Protein AF-A0A022WAA5-F1 (afdb_monomer_lite)

Organism: NCBI:txid1215330

Radius of gyration: 26.47 Å; chains: 1; bounding box: 54×60×44 Å

Sequence (136 aa):
MKLAVYPYLNLEKGTIQQNKDSQETPTSLYLTKDRRTERERTESIMGSINPPQILDIRRSKFEESIPKQVEAGLLSSPKTLPALLFYSTEGIQHWNRHSHASDFYPRHEEIQILKDKATDMAASIADGSVVVDLGS

pLDDT: mean 72.44, std 26.91, range [20.88, 98.56]

InterPro domains:
  IPR019257 Histidine-specific methyltransferase, SAM-dependent methyltransferase domain [PF10017] (68-136)
  IPR051128 EgtD Methyltransferase [PTHR43397] (52-136)

Secondary structure (DSSP, 8-state):
-----PPP--------------------------HHHHHHHHHHHHTT-PPP------S-S-PPPHHHHHHHHHHSSS----GGGGGSHHHHHHHHHHHTSTT-HHHHHHHHHHHHHHHHHHHTSPTT-----S--

Structure (mmCIF, N/CA/C/O backbone):
data_AF-A0A022WAA5-F1
#
_entry.id   AF-A0A022WAA5-F1
#
loop_
_atom_site.group_PDB
_atom_site.id
_atom_site.type_symbol
_atom_site.label_atom_id
_atom_site.label_alt_id
_atom_site.label_comp_id
_atom_site.label_asym_id
_atom_site.label_entity_id
_atom_site.label_seq_id
_atom_site.pdbx_PDB_ins_code
_atom_site.Cartn_x
_atom_site.Cartn_y
_atom_site.Cartn_z
_atom_site.occupancy
_atom_site.B_iso_or_equiv
_atom_site.auth_seq_id
_atom_site.auth_comp_id
_atom_site.auth_asym_id
_atom_site.auth_atom_id
_atom_site.pdbx_PDB_model_num
ATOM 1 N N . MET A 1 1 ? -17.433 5.884 17.655 1.00 32.19 1 MET A N 1
ATOM 2 C CA . MET A 1 1 ? -16.612 5.728 16.437 1.00 32.19 1 MET A CA 1
ATOM 3 C C . MET A 1 1 ? -17.223 6.595 15.340 1.00 32.19 1 MET A C 1
ATOM 5 O O . MET A 1 1 ? -18.332 6.312 14.911 1.00 32.19 1 MET A O 1
ATOM 9 N N . LYS A 1 2 ? -16.591 7.721 14.988 1.00 20.88 2 LYS A N 1
ATOM 10 C CA . LYS A 1 2 ? -17.030 8.579 13.874 1.00 20.88 2 LYS A CA 1
ATOM 11 C C . LYS A 1 2 ? -16.203 8.187 12.651 1.00 20.88 2 LYS A C 1
ATOM 13 O O . LYS A 1 2 ? -15.002 8.426 12.650 1.00 20.88 2 LYS A O 1
ATOM 18 N N . LEU A 1 3 ? -16.833 7.567 11.654 1.00 24.11 3 LEU A N 1
ATOM 19 C CA . LEU A 1 3 ? -16.242 7.428 10.324 1.00 24.11 3 LEU A CA 1
ATOM 20 C C . LEU A 1 3 ? -16.174 8.823 9.695 1.00 24.11 3 LEU A C 1
ATOM 22 O O . LEU A 1 3 ? -17.208 9.464 9.503 1.00 24.11 3 LEU A O 1
ATOM 26 N N . ALA A 1 4 ? -14.973 9.291 9.370 1.00 24.59 4 ALA A N 1
ATOM 27 C CA . ALA A 1 4 ? -14.808 10.393 8.436 1.00 24.59 4 ALA A CA 1
ATOM 28 C C . ALA A 1 4 ? -14.904 9.812 7.019 1.00 24.59 4 ALA A C 1
ATOM 30 O O . ALA A 1 4 ? -13.952 9.232 6.506 1.00 24.59 4 ALA A O 1
ATOM 31 N N . VAL A 1 5 ? -16.084 9.916 6.409 1.00 29.52 5 VAL A N 1
ATOM 32 C CA . VAL A 1 5 ? -16.257 9.684 4.972 1.00 29.52 5 VAL A CA 1
ATOM 33 C C . VAL A 1 5 ? -15.867 10.983 4.278 1.00 29.52 5 VAL A C 1
ATOM 35 O O . VAL A 1 5 ? -16.581 11.978 4.391 1.00 29.52 5 VAL A O 1
ATOM 38 N N . TYR A 1 6 ? -14.724 10.999 3.598 1.00 27.80 6 TYR A N 1
ATOM 39 C CA . TYR A 1 6 ? -14.365 12.108 2.718 1.00 27.80 6 TYR A CA 1
ATOM 40 C C . TYR A 1 6 ? -15.238 12.036 1.456 1.00 27.80 6 TYR A C 1
ATOM 42 O O . TYR A 1 6 ? -15.176 11.030 0.744 1.00 27.80 6 TYR A O 1
ATOM 50 N N . PRO A 1 7 ? -16.063 13.053 1.146 1.00 34.66 7 PRO A N 1
ATOM 51 C CA . PRO A 1 7 ? -16.760 13.084 -0.129 1.00 34.66 7 PRO A CA 1
ATOM 52 C C . PRO A 1 7 ? -15.745 13.380 -1.240 1.00 34.66 7 PRO A C 1
ATOM 54 O O . PRO A 1 7 ? -15.097 14.427 -1.240 1.00 34.66 7 PRO A O 1
ATOM 57 N N . TYR A 1 8 ? -15.609 12.460 -2.197 1.00 36.84 8 TYR A N 1
ATOM 58 C CA . TYR A 1 8 ? -14.944 12.750 -3.464 1.00 36.84 8 TYR A CA 1
ATOM 59 C C . TYR A 1 8 ? -15.724 13.867 -4.170 1.00 36.84 8 TYR A C 1
ATOM 61 O O . TYR A 1 8 ? -16.915 13.728 -4.450 1.00 36.84 8 TYR A O 1
ATOM 69 N N . LEU A 1 9 ? -15.056 14.997 -4.410 1.00 35.59 9 LEU A N 1
ATOM 70 C CA . LEU A 1 9 ? -15.602 16.139 -5.138 1.00 35.59 9 LEU A CA 1
ATOM 71 C C . LEU A 1 9 ? -15.958 15.712 -6.569 1.00 35.59 9 LEU A C 1
ATOM 73 O O . LEU A 1 9 ? -15.075 15.437 -7.381 1.00 35.59 9 LEU A O 1
ATOM 77 N N . ASN A 1 10 ? -17.254 15.691 -6.880 1.00 31.50 10 ASN A N 1
ATOM 78 C CA . ASN A 1 10 ? -17.747 15.652 -8.252 1.00 31.50 10 ASN A CA 1
ATOM 79 C C . ASN A 1 10 ? -17.346 16.960 -8.948 1.00 31.50 10 ASN A C 1
ATOM 81 O O . ASN A 1 10 ? -17.922 18.016 -8.689 1.00 31.50 10 ASN A O 1
ATOM 85 N N . LEU A 1 11 ? -16.354 16.894 -9.834 1.00 36.69 11 LEU A N 1
ATOM 86 C CA . LEU A 1 11 ? -16.036 17.971 -10.769 1.00 36.69 11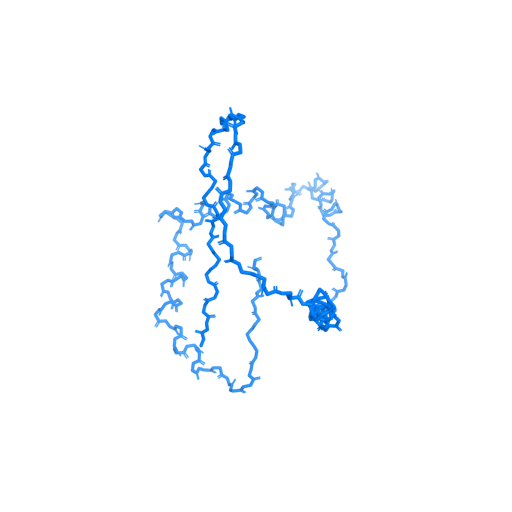 LEU A CA 1
ATOM 87 C C . LEU A 1 11 ? -17.025 17.913 -11.941 1.00 36.69 11 LEU A C 1
ATOM 89 O O . LEU A 1 11 ? -16.691 17.445 -13.030 1.00 36.69 11 LEU A O 1
ATOM 93 N N . GLU A 1 12 ? -18.255 18.376 -11.720 1.00 35.31 12 GLU A N 1
ATOM 94 C CA . GLU A 1 12 ? -19.150 18.691 -12.832 1.00 35.31 12 GLU A CA 1
ATOM 95 C C . GLU A 1 12 ? -18.732 20.016 -13.481 1.00 35.31 12 GLU A C 1
ATOM 97 O O . GLU A 1 12 ? -18.543 21.045 -12.830 1.00 35.31 12 GLU A O 1
ATOM 102 N N . LYS A 1 13 ? -18.550 19.968 -14.803 1.00 40.66 13 LYS A N 1
ATOM 103 C CA . LYS A 1 13 ? -18.204 21.107 -15.655 1.00 40.66 13 LYS A CA 1
ATOM 104 C C . LYS A 1 13 ? -19.372 22.101 -15.683 1.00 40.66 13 LYS A C 1
ATOM 106 O O . LYS A 1 13 ? -20.372 21.846 -16.345 1.00 40.66 13 LYS A O 1
ATOM 111 N N . GLY A 1 14 ? -19.221 23.241 -15.009 1.00 30.17 14 GLY A N 1
ATOM 112 C CA . GLY A 1 14 ? -20.162 24.363 -15.047 1.00 30.17 14 GLY A CA 1
ATOM 113 C C . GLY A 1 14 ? -19.584 25.575 -15.781 1.00 30.17 14 GLY A C 1
ATOM 114 O O . GLY A 1 14 ? -18.616 26.185 -15.335 1.00 30.17 14 GLY A O 1
ATOM 115 N N . THR A 1 15 ? -20.184 25.903 -16.920 1.00 28.62 15 THR A N 1
ATOM 116 C CA . THR A 1 15 ? -19.920 27.049 -17.802 1.00 28.62 15 THR A CA 1
ATOM 117 C C . THR A 1 15 ? -20.057 28.392 -17.070 1.00 28.62 15 THR A C 1
ATOM 119 O O . THR A 1 15 ? -21.091 28.661 -16.466 1.00 28.62 15 THR A O 1
ATOM 122 N N . ILE A 1 16 ? -19.049 29.269 -17.158 1.00 29.61 16 ILE A N 1
ATOM 123 C CA . ILE A 1 16 ? -19.129 30.648 -16.646 1.00 29.61 16 ILE A CA 1
ATOM 124 C C . ILE A 1 16 ? -19.797 31.537 -17.699 1.00 29.61 16 ILE A C 1
ATOM 126 O O . ILE A 1 16 ? -19.243 31.759 -18.774 1.00 29.61 16 ILE A O 1
ATOM 130 N N . GLN A 1 17 ? -20.957 32.096 -17.358 1.00 29.27 17 GLN A N 1
ATOM 131 C CA . GLN A 1 17 ? -21.547 33.249 -18.036 1.00 29.27 17 GLN A CA 1
ATOM 132 C C . GLN A 1 17 ? -21.442 34.453 -17.095 1.00 29.27 17 GLN A C 1
ATOM 134 O O . GLN A 1 17 ? -22.013 34.457 -16.008 1.00 29.27 17 GLN A O 1
ATOM 139 N N . GLN A 1 18 ? -20.656 35.455 -17.494 1.00 32.91 18 GLN A N 1
ATOM 140 C CA . GLN A 1 18 ? -20.606 36.751 -16.820 1.00 32.91 18 GLN A CA 1
ATOM 141 C C . GLN A 1 18 ? -21.798 37.599 -17.263 1.00 32.91 18 GLN A C 1
ATOM 143 O O . GLN A 1 18 ? -22.029 37.718 -18.462 1.00 32.91 18 GLN A O 1
ATOM 148 N N . ASN A 1 19 ? -22.477 38.254 -16.322 1.00 27.97 19 ASN A N 1
ATOM 149 C CA . ASN A 1 19 ? -23.280 39.441 -16.607 1.00 27.97 19 ASN A CA 1
ATOM 150 C C . ASN A 1 19 ? -23.073 40.499 -15.517 1.00 27.97 19 ASN A C 1
ATOM 152 O O . ASN A 1 19 ? -23.015 40.189 -14.327 1.00 27.97 19 ASN A O 1
ATOM 156 N N . LYS A 1 20 ? -22.900 41.737 -15.989 1.00 33.81 20 LYS A N 1
ATOM 157 C CA . LYS A 1 20 ? -22.668 42.978 -15.245 1.00 33.81 20 LYS A CA 1
ATOM 158 C C . LYS A 1 20 ? -23.985 43.6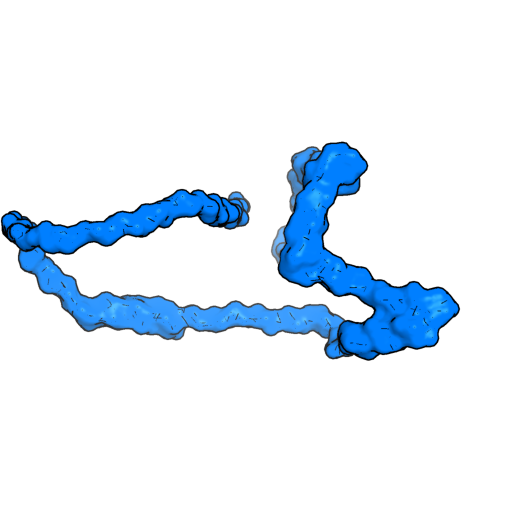38 -14.816 1.00 33.81 20 LYS A C 1
ATOM 160 O O . LYS A 1 20 ? -25.009 43.431 -15.455 1.00 33.81 20 LYS A O 1
ATOM 165 N N . ASP A 1 21 ? -23.839 44.511 -13.819 1.00 30.50 21 ASP A N 1
ATOM 166 C CA . ASP A 1 21 ? -24.698 45.634 -13.415 1.00 30.50 21 ASP A CA 1
ATOM 167 C C . ASP A 1 21 ? -26.062 45.338 -12.781 1.00 30.50 21 ASP A C 1
ATOM 169 O O . ASP A 1 21 ? -27.005 44.919 -13.443 1.00 30.50 21 ASP A O 1
ATOM 173 N N . SER A 1 22 ? -26.213 45.731 -11.508 1.00 31.36 22 SER A N 1
ATOM 174 C CA . SER A 1 22 ? -27.017 46.906 -11.095 1.00 31.36 22 SER A CA 1
ATOM 175 C C . SER A 1 22 ? -27.244 46.922 -9.574 1.00 31.36 22 SER A C 1
ATOM 177 O O . SER A 1 22 ? -27.445 45.886 -8.946 1.00 31.36 22 SER A O 1
ATOM 179 N N . GLN A 1 23 ? -27.173 48.116 -8.984 1.00 34.03 23 GLN A N 1
ATOM 180 C CA . GLN A 1 23 ? -27.429 48.400 -7.569 1.00 34.03 23 GLN A CA 1
ATOM 181 C C . GLN A 1 23 ? -28.931 48.458 -7.232 1.00 34.03 23 GLN A C 1
ATOM 183 O O . GLN A 1 23 ? -29.705 48.858 -8.090 1.00 34.03 23 GLN A O 1
ATOM 188 N N . GLU A 1 24 ? -29.317 48.149 -5.982 1.00 30.89 24 GLU A N 1
ATOM 189 C CA . GLU A 1 24 ? -30.019 49.050 -5.032 1.00 30.89 24 GLU A CA 1
ATOM 190 C C . GLU A 1 24 ? -30.386 48.335 -3.701 1.00 30.89 24 GLU A C 1
ATOM 192 O O . GLU A 1 24 ? -30.479 47.113 -3.624 1.00 30.89 24 GLU A O 1
ATOM 197 N N . THR A 1 25 ? -30.482 49.128 -2.627 1.00 33.12 25 THR A N 1
ATOM 198 C CA . THR A 1 25 ? -30.607 48.821 -1.172 1.00 33.12 25 THR A CA 1
ATOM 199 C C . THR A 1 25 ? -32.110 48.760 -0.743 1.00 33.12 25 THR A C 1
ATOM 201 O O . THR A 1 25 ? -32.916 48.757 -1.669 1.00 33.12 25 THR A O 1
ATOM 204 N N . PRO A 1 26 ? -32.607 48.743 0.541 1.00 43.00 26 PRO A N 1
ATOM 205 C CA . PRO A 1 26 ? -31.970 48.885 1.872 1.00 43.00 26 PRO A CA 1
ATOM 206 C C . PRO A 1 26 ? -32.565 48.061 3.067 1.00 43.00 26 PRO A C 1
ATOM 208 O O . PRO A 1 26 ? -33.658 47.511 3.012 1.00 43.00 26 PRO A O 1
ATOM 211 N N . THR A 1 27 ? -31.882 48.137 4.225 1.00 25.17 27 THR A N 1
ATOM 212 C CA . THR A 1 27 ? -32.442 48.340 5.596 1.00 25.17 27 THR A CA 1
ATOM 213 C C . THR A 1 27 ? -32.044 47.317 6.678 1.00 25.17 27 THR A C 1
ATOM 215 O O . THR A 1 27 ? -32.537 46.200 6.733 1.00 25.17 27 THR A O 1
ATOM 218 N N . SER A 1 28 ? -31.260 47.843 7.632 1.00 29.03 28 SER A N 1
ATOM 219 C CA . SER A 1 28 ? -31.259 47.565 9.080 1.00 29.03 28 SER A CA 1
ATOM 220 C C . SER A 1 28 ? -30.683 46.236 9.585 1.00 29.03 28 SER A C 1
ATOM 222 O O . SER A 1 28 ? -31.318 45.193 9.545 1.00 29.03 28 SER A O 1
ATOM 224 N N . LEU A 1 29 ? -29.510 46.285 10.217 1.00 31.72 29 LEU A N 1
ATOM 225 C CA . LEU A 1 29 ? -29.414 46.647 11.634 1.00 31.72 29 LEU A CA 1
ATOM 226 C C . LEU A 1 29 ? -27.936 46.857 11.981 1.00 31.72 29 LEU A C 1
ATOM 228 O O . LEU A 1 29 ? -27.091 46.000 11.728 1.00 31.72 29 LEU A O 1
ATOM 232 N N . TYR A 1 30 ? 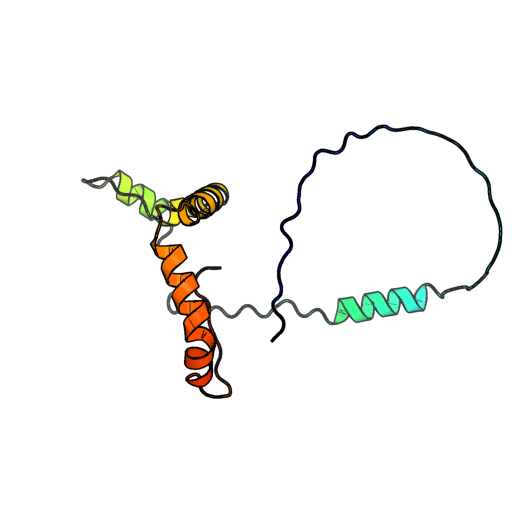-27.628 47.998 12.587 1.00 33.59 30 TYR A N 1
ATOM 233 C CA . TYR A 1 30 ? -26.354 48.207 13.259 1.00 33.59 30 TYR A CA 1
ATOM 234 C C . TYR A 1 30 ? -26.237 47.206 14.416 1.00 33.59 30 TYR A C 1
ATOM 236 O O . TYR A 1 30 ? -26.799 47.418 15.485 1.00 33.59 30 TYR A O 1
ATOM 244 N N . LEU A 1 31 ? -25.477 46.131 14.215 1.00 37.38 31 LEU A N 1
ATOM 245 C CA . LEU A 1 31 ? -24.698 45.527 15.288 1.00 37.38 31 LEU A CA 1
ATOM 246 C C . LEU A 1 31 ? -23.236 45.705 14.904 1.00 37.38 31 LEU A C 1
ATOM 248 O O . LEU A 1 31 ? -22.701 44.998 14.049 1.00 37.38 31 LEU A O 1
ATOM 252 N N . THR A 1 32 ? -22.597 46.692 15.520 1.00 42.75 32 THR A N 1
ATOM 253 C CA . THR A 1 32 ? -21.147 46.841 15.557 1.00 42.75 32 THR A CA 1
ATOM 254 C C . THR A 1 32 ? -20.579 45.583 16.214 1.00 42.75 32 THR A C 1
ATOM 256 O O . THR A 1 32 ? -20.414 45.517 17.428 1.00 42.75 32 THR A O 1
ATOM 259 N N . LYS A 1 33 ? -20.334 44.532 15.424 1.00 43.38 33 LYS A N 1
ATOM 260 C CA . LYS A 1 33 ? -19.472 43.437 15.859 1.00 43.38 33 LYS A CA 1
ATOM 261 C C . LYS A 1 33 ? -18.060 43.988 15.846 1.00 43.38 33 LYS A C 1
ATOM 263 O O . LYS A 1 33 ? -17.509 44.335 14.802 1.00 43.38 33 LYS A O 1
ATOM 268 N N . ASP A 1 34 ? -17.554 44.176 17.049 1.00 49.06 34 ASP A N 1
ATOM 269 C CA . ASP A 1 34 ? -16.228 44.678 17.321 1.00 49.06 34 ASP A CA 1
ATOM 270 C C . ASP A 1 34 ? -15.191 43.804 16.592 1.00 49.06 34 ASP A C 1
ATOM 272 O O . ASP A 1 34 ? -14.992 42.632 16.903 1.00 49.06 34 ASP A O 1
ATOM 276 N N . ARG A 1 35 ? -14.546 44.364 15.560 1.00 51.00 35 ARG A N 1
ATOM 277 C CA . ARG A 1 35 ? -13.536 43.652 14.756 1.00 51.00 35 ARG A CA 1
ATOM 278 C C . ARG A 1 35 ? -12.324 43.227 15.592 1.00 51.00 35 ARG A C 1
ATOM 280 O O . ARG A 1 35 ? -11.548 42.398 15.117 1.00 51.00 35 ARG A O 1
ATOM 287 N N . ARG A 1 36 ? -12.139 43.779 16.801 1.00 49.91 36 ARG A N 1
ATOM 288 C CA . ARG A 1 36 ? -11.104 43.312 17.735 1.00 49.91 36 ARG A CA 1
ATOM 289 C C . ARG A 1 36 ? -11.417 41.932 18.287 1.00 49.91 36 ARG A C 1
ATOM 291 O O . ARG A 1 36 ? -10.546 41.078 18.225 1.00 49.91 36 ARG A O 1
ATOM 298 N N . THR A 1 37 ? -12.652 41.670 18.712 1.00 48.53 37 THR A N 1
ATOM 299 C CA . THR A 1 37 ? -13.002 40.370 19.307 1.00 48.53 37 THR A CA 1
ATOM 300 C C . THR A 1 37 ? -12.973 39.236 18.286 1.00 48.53 37 THR A C 1
ATOM 302 O O . THR A 1 37 ? -12.644 38.110 18.640 1.00 48.53 37 THR A O 1
ATOM 305 N N . GLU A 1 38 ? -13.259 39.503 17.010 1.00 51.97 38 GLU A N 1
ATOM 306 C CA . GLU A 1 38 ? -13.161 38.485 15.956 1.00 51.97 38 GLU A CA 1
ATOM 307 C C . GLU A 1 38 ? -11.705 38.210 15.555 1.00 51.97 38 GLU A C 1
ATOM 309 O O . GLU A 1 38 ? -11.341 37.047 15.396 1.00 51.97 38 GLU A O 1
ATOM 314 N N . ARG A 1 39 ? -10.850 39.248 15.506 1.00 51.62 39 ARG A N 1
ATOM 315 C CA . ARG A 1 39 ? -9.398 39.089 15.313 1.00 51.62 39 ARG A CA 1
ATOM 316 C C . ARG A 1 39 ? -8.738 38.353 16.469 1.00 51.62 39 ARG A C 1
ATOM 318 O O . ARG A 1 39 ? -8.004 37.410 16.212 1.00 51.62 39 ARG A O 1
ATOM 325 N N . GLU A 1 40 ? -9.064 38.699 17.708 1.00 52.94 40 GLU A N 1
ATOM 326 C CA . GLU A 1 40 ? -8.567 38.013 18.906 1.00 52.94 40 GLU A CA 1
ATOM 327 C C . GLU A 1 40 ? -9.051 36.561 18.961 1.00 52.94 40 GLU A C 1
ATOM 329 O O . GLU A 1 40 ? -8.302 35.677 19.362 1.00 52.94 40 GLU A O 1
ATOM 334 N N . ARG A 1 41 ? -10.273 36.272 18.490 1.00 53.88 41 ARG A N 1
ATOM 335 C CA . ARG A 1 41 ? -10.784 34.899 18.382 1.00 53.88 41 ARG A CA 1
ATOM 336 C C . ARG A 1 41 ? -10.081 34.116 17.275 1.00 53.88 41 ARG A C 1
ATOM 338 O O . ARG A 1 41 ? -9.757 32.953 17.488 1.00 53.88 41 ARG A O 1
ATOM 345 N N . THR A 1 42 ? -9.798 34.728 16.124 1.00 51.81 42 THR A N 1
ATOM 346 C CA . THR A 1 42 ? -9.016 34.081 15.057 1.00 51.81 42 THR A CA 1
ATOM 347 C C . THR A 1 42 ? -7.541 33.922 15.423 1.00 51.81 42 THR A C 1
ATOM 349 O O . THR A 1 42 ? -6.971 32.880 15.129 1.00 51.81 42 THR A O 1
ATOM 352 N N . GLU A 1 43 ? -6.938 34.883 16.129 1.00 52.09 43 GLU A N 1
ATOM 353 C CA . GLU A 1 43 ? -5.562 34.814 16.642 1.00 52.09 43 GLU A CA 1
ATOM 354 C C . GLU A 1 43 ? -5.447 33.806 17.791 1.00 52.09 43 GLU A C 1
ATOM 356 O O . GLU A 1 43 ? -4.475 33.061 17.853 1.00 52.09 43 GLU A O 1
ATOM 361 N N . SER A 1 44 ? -6.467 33.697 18.648 1.00 51.88 44 SER A N 1
ATOM 362 C CA . SER A 1 44 ? -6.560 32.678 19.702 1.00 51.88 44 SER A CA 1
ATOM 363 C C . SER A 1 44 ? -6.738 31.266 19.130 1.00 51.88 44 SER A C 1
ATOM 365 O O . SER A 1 44 ? -6.140 30.319 19.641 1.00 51.88 44 SER A O 1
ATOM 367 N N . ILE A 1 45 ? -7.500 31.114 18.040 1.00 56.41 45 ILE A N 1
ATOM 368 C CA . ILE A 1 45 ? -7.641 29.831 17.336 1.00 56.41 45 ILE A CA 1
ATOM 369 C C . ILE A 1 45 ? -6.351 29.491 16.568 1.00 56.41 45 ILE A C 1
ATOM 371 O O . ILE A 1 45 ? -5.903 28.349 16.632 1.00 56.41 45 ILE A O 1
ATOM 375 N N . MET A 1 46 ? -5.706 30.464 15.911 1.00 54.19 46 MET A N 1
ATOM 376 C CA . MET A 1 46 ? -4.424 30.272 15.208 1.00 54.19 46 MET A CA 1
ATOM 377 C C . MET A 1 46 ? -3.237 30.061 16.161 1.00 54.19 46 MET A C 1
ATOM 379 O O . MET A 1 46 ? -2.286 29.379 15.792 1.00 54.19 46 MET A O 1
ATOM 383 N N . GLY A 1 47 ? -3.299 30.583 17.389 1.00 52.12 47 GLY A N 1
ATOM 384 C CA . GLY A 1 47 ? -2.249 30.478 18.406 1.00 52.12 47 GLY A CA 1
ATOM 385 C C . GLY A 1 47 ? -2.156 29.126 19.120 1.00 52.12 47 GLY A C 1
ATOM 386 O O . GLY A 1 47 ? -1.269 28.950 19.949 1.00 52.12 47 GLY A O 1
ATOM 387 N N . SER A 1 48 ? -3.043 28.168 18.818 1.00 59.44 48 SER A N 1
ATOM 388 C CA . SER A 1 48 ? -3.021 26.830 19.438 1.00 59.44 48 SER A CA 1
ATOM 389 C C . SER A 1 48 ? -3.043 25.660 18.454 1.00 59.44 48 SER A C 1
ATOM 391 O O . SER A 1 48 ? -3.139 24.507 18.880 1.00 59.44 48 SER A O 1
ATOM 393 N N . ILE A 1 49 ? -2.902 25.912 17.148 1.00 61.56 49 ILE A N 1
ATOM 394 C CA . ILE A 1 49 ? -2.718 24.824 16.183 1.00 61.56 49 ILE A CA 1
ATOM 395 C C . ILE A 1 49 ? -1.261 24.375 16.275 1.00 61.56 49 ILE A C 1
ATOM 397 O O . ILE A 1 49 ? -0.411 24.769 15.477 1.00 61.56 49 ILE A O 1
ATOM 401 N N . ASN A 1 50 ? -0.961 23.564 17.288 1.00 73.56 50 ASN A N 1
ATOM 402 C CA . ASN A 1 50 ? 0.279 22.809 17.294 1.00 73.56 50 ASN A CA 1
ATOM 403 C C . ASN A 1 50 ? 0.310 21.991 15.995 1.00 73.56 50 ASN A C 1
ATOM 405 O O . ASN A 1 50 ? -0.667 21.285 15.711 1.00 73.56 50 ASN A O 1
ATOM 409 N N . PRO A 1 51 ? 1.376 22.093 15.183 1.00 75.69 51 PRO A N 1
ATOM 410 C CA . PRO A 1 51 ? 1.502 21.237 14.018 1.00 75.69 51 PRO A CA 1
ATOM 411 C C . PRO A 1 51 ? 1.409 19.777 14.480 1.00 75.69 51 PRO A C 1
ATOM 413 O O . PRO A 1 51 ? 1.871 19.461 15.584 1.00 75.69 51 PRO A O 1
ATOM 416 N N . PRO A 1 52 ? 0.799 18.888 13.677 1.00 78.19 52 PRO A N 1
ATOM 417 C CA . PRO A 1 52 ? 0.694 17.486 14.045 1.00 78.19 52 PRO A CA 1
ATOM 418 C C . PRO A 1 52 ? 2.092 16.959 14.370 1.00 78.19 52 PRO A C 1
ATOM 420 O O . PRO A 1 52 ? 3.028 17.121 13.585 1.00 78.19 52 PRO A O 1
ATOM 423 N N . GLN A 1 53 ? 2.246 16.368 15.553 1.00 84.25 53 GLN A N 1
ATOM 424 C CA . GLN A 1 53 ? 3.505 15.761 15.956 1.00 84.25 53 GLN A CA 1
ATOM 425 C C . GLN A 1 53 ? 3.750 14.540 15.064 1.00 84.25 53 GLN A C 1
ATOM 427 O O . GLN A 1 53 ? 3.091 13.513 15.210 1.00 84.25 53 GLN A O 1
ATOM 432 N N . ILE A 1 54 ? 4.690 14.654 14.127 1.00 81.94 54 ILE A N 1
ATOM 433 C CA . ILE A 1 54 ? 5.087 13.546 13.257 1.00 81.94 54 ILE A CA 1
ATOM 434 C C . ILE A 1 54 ? 6.092 12.683 14.019 1.00 81.94 54 ILE A C 1
ATOM 436 O O . ILE A 1 54 ? 7.218 13.110 14.279 1.00 81.94 54 ILE A O 1
ATOM 440 N N . LEU A 1 55 ? 5.682 11.469 14.382 1.00 82.69 55 LEU A N 1
ATOM 441 C CA . LEU A 1 55 ? 6.570 10.461 14.949 1.00 82.69 55 LEU A CA 1
ATOM 442 C C . LEU A 1 55 ? 7.121 9.579 13.823 1.00 82.69 55 LEU A C 1
ATOM 444 O O . LEU A 1 55 ? 6.376 8.826 13.202 1.00 82.69 55 LEU A O 1
ATOM 448 N N . ASP A 1 56 ? 8.429 9.651 13.575 1.00 81.88 56 ASP A N 1
ATOM 449 C CA . ASP A 1 56 ? 9.098 8.706 12.677 1.00 81.88 56 ASP A CA 1
ATOM 450 C C . ASP A 1 56 ? 9.269 7.357 13.390 1.00 81.88 56 ASP A C 1
ATOM 452 O O . ASP A 1 56 ? 10.136 7.197 14.250 1.00 81.88 56 ASP A O 1
ATOM 456 N N . ILE A 1 57 ? 8.411 6.395 13.051 1.00 81.94 57 ILE A N 1
ATOM 457 C CA . ILE A 1 57 ? 8.419 5.040 13.626 1.00 81.94 57 ILE A CA 1
ATOM 458 C C . ILE A 1 57 ? 9.366 4.078 12.890 1.00 81.94 57 ILE A C 1
ATOM 460 O O . ILE A 1 57 ? 9.423 2.890 13.219 1.00 81.94 57 ILE A O 1
ATOM 464 N N . ARG A 1 58 ? 10.095 4.544 11.868 1.00 80.00 58 ARG A N 1
ATOM 465 C CA . ARG A 1 58 ? 10.939 3.669 11.047 1.00 80.00 58 ARG A CA 1
ATOM 466 C C . ARG A 1 58 ? 12.196 3.262 11.810 1.00 80.00 58 ARG A C 1
ATOM 468 O O . ARG A 1 58 ? 12.942 4.091 12.325 1.00 80.00 58 ARG A O 1
ATOM 475 N N . ARG A 1 59 ? 12.479 1.956 11.817 1.00 72.81 59 ARG A N 1
ATOM 476 C CA . ARG A 1 59 ? 13.671 1.385 12.468 1.00 72.81 59 ARG A CA 1
ATOM 477 C C . ARG A 1 59 ? 14.975 1.730 11.738 1.00 72.81 59 ARG A C 1
ATOM 479 O O . ARG A 1 59 ? 16.027 1.798 12.368 1.00 72.81 59 ARG A O 1
ATOM 486 N N . SER A 1 60 ? 14.921 1.945 10.425 1.00 74.81 60 SER A N 1
ATOM 487 C CA . SER A 1 60 ? 16.067 2.320 9.594 1.00 74.81 60 SER A CA 1
ATOM 488 C C . SER A 1 60 ? 15.770 3.589 8.804 1.00 74.81 60 SER A C 1
ATOM 490 O O . SER A 1 60 ? 14.718 3.712 8.187 1.00 74.81 60 SER A O 1
ATOM 492 N N . LYS A 1 61 ? 16.741 4.506 8.754 1.00 64.00 61 LYS A N 1
ATOM 493 C CA . LYS A 1 61 ? 16.668 5.737 7.944 1.00 64.00 61 LYS A CA 1
ATOM 494 C C . LYS A 1 61 ? 16.847 5.499 6.438 1.00 64.00 61 LYS A C 1
ATOM 496 O O . LYS A 1 61 ? 16.816 6.455 5.673 1.00 64.00 61 LYS A O 1
ATOM 501 N N . PHE A 1 62 ? 17.117 4.261 6.030 1.00 54.44 62 PHE A N 1
ATOM 502 C CA . PHE A 1 62 ? 17.610 3.936 4.699 1.00 54.44 62 PHE A CA 1
ATOM 503 C C . PHE A 1 62 ? 16.645 2.987 3.991 1.00 54.44 62 PHE A C 1
ATOM 505 O O . PHE A 1 62 ? 16.770 1.771 4.091 1.00 54.44 62 PHE A O 1
ATOM 512 N N . GLU A 1 63 ? 15.679 3.558 3.281 1.00 68.75 63 GLU A N 1
ATOM 513 C CA . GLU A 1 63 ? 15.202 2.923 2.057 1.00 68.75 63 GLU A CA 1
ATOM 514 C C . GLU A 1 63 ? 16.202 3.294 0.962 1.00 68.75 63 GLU A C 1
ATOM 516 O O . GLU A 1 63 ? 16.638 4.447 0.870 1.00 68.75 63 GLU A O 1
ATOM 521 N N . GLU A 1 64 ? 16.639 2.315 0.173 1.00 70.75 64 GLU A N 1
ATOM 522 C CA . GLU A 1 64 ? 17.499 2.602 -0.967 1.00 70.75 64 GLU A CA 1
ATOM 523 C C . GLU A 1 64 ? 16.789 3.601 -1.888 1.00 70.75 64 GLU A C 1
ATOM 525 O O . GLU A 1 64 ? 15.607 3.457 -2.192 1.00 70.75 64 GLU A O 1
ATOM 530 N N . SER A 1 65 ? 17.502 4.640 -2.318 1.00 87.00 65 SER A N 1
ATOM 531 C CA . SER A 1 65 ? 16.947 5.667 -3.201 1.00 87.00 65 SER A CA 1
ATOM 532 C C . SER A 1 65 ? 16.323 5.029 -4.446 1.00 87.00 65 SER A C 1
ATOM 534 O O . SER A 1 65 ? 16.987 4.256 -5.135 1.00 87.00 65 SER A O 1
ATOM 536 N N . ILE A 1 66 ? 15.072 5.373 -4.763 1.00 90.75 66 ILE A N 1
ATOM 537 C CA . ILE A 1 66 ? 14.359 4.842 -5.936 1.00 90.75 66 ILE A CA 1
ATOM 538 C C . ILE A 1 66 ? 15.171 4.994 -7.235 1.00 90.75 66 ILE A C 1
ATOM 540 O O . ILE A 1 66 ? 15.303 4.001 -7.947 1.00 90.75 66 ILE A O 1
ATOM 544 N N . PRO A 1 67 ? 15.802 6.149 -7.533 1.00 94.62 67 PRO A N 1
ATOM 545 C CA . PRO A 1 67 ? 16.741 6.265 -8.649 1.00 94.62 67 PRO A CA 1
ATOM 546 C C . PRO A 1 67 ? 17.843 5.197 -8.687 1.00 94.62 67 PRO A C 1
ATOM 548 O O . PRO A 1 67 ? 18.116 4.656 -9.754 1.00 94.62 67 PRO A O 1
ATOM 551 N N . LYS A 1 68 ? 18.444 4.855 -7.538 1.00 94.75 68 LYS A N 1
ATOM 552 C CA . LYS A 1 68 ? 19.487 3.817 -7.465 1.00 94.75 68 LYS A CA 1
ATOM 553 C C . LYS A 1 68 ? 18.919 2.428 -7.746 1.00 94.75 68 LYS A C 1
ATOM 555 O O . LYS A 1 68 ? 19.522 1.672 -8.498 1.00 94.75 68 LYS A O 1
ATOM 560 N N . GLN A 1 69 ? 17.735 2.124 -7.205 1.00 94.75 69 GLN A N 1
ATOM 561 C CA . GLN A 1 69 ? 17.040 0.863 -7.482 1.00 94.75 69 GLN A CA 1
ATOM 562 C C . GLN A 1 69 ? 16.697 0.721 -8.975 1.00 94.75 69 GLN A C 1
ATOM 564 O O . GLN A 1 69 ? 16.843 -0.358 -9.546 1.00 94.75 69 GLN A O 1
ATOM 569 N N . VAL A 1 70 ? 16.274 1.813 -9.623 1.00 96.81 70 VAL A N 1
ATOM 570 C CA . VAL A 1 70 ? 15.994 1.845 -11.068 1.00 96.81 70 VAL A CA 1
ATOM 571 C C . VAL A 1 70 ? 17.265 1.629 -11.883 1.00 96.81 70 VAL A C 1
ATOM 573 O O . VAL A 1 70 ? 17.270 0.788 -12.778 1.00 96.81 70 VAL A O 1
ATOM 576 N N . GLU A 1 71 ? 18.345 2.350 -11.577 1.00 97.75 71 GLU A N 1
ATOM 577 C CA . GLU A 1 71 ? 19.627 2.189 -12.271 1.00 97.75 71 GLU A CA 1
ATOM 578 C C . GLU A 1 71 ? 20.131 0.743 -12.175 1.00 97.75 71 GLU A C 1
ATOM 580 O O . GLU A 1 71 ? 20.406 0.111 -13.197 1.00 97.75 71 GLU A O 1
ATOM 585 N N . ALA A 1 72 ? 20.165 0.184 -10.962 1.00 96.69 72 ALA A N 1
ATOM 586 C CA . ALA A 1 72 ? 20.596 -1.189 -10.729 1.00 96.69 72 ALA A CA 1
ATOM 587 C C . ALA A 1 72 ? 19.726 -2.211 -11.484 1.00 96.69 72 ALA A C 1
ATOM 589 O O . ALA A 1 72 ? 20.260 -3.116 -12.128 1.00 96.69 72 ALA A O 1
ATOM 590 N N . GLY A 1 73 ? 18.399 -2.051 -11.453 1.00 97.19 73 GLY A N 1
ATOM 591 C CA . GLY A 1 73 ? 17.462 -2.956 -12.123 1.00 97.19 73 GLY A CA 1
ATOM 592 C C . GLY A 1 73 ? 17.494 -2.873 -13.653 1.00 97.19 73 GLY A C 1
ATOM 593 O O . GLY A 1 73 ? 17.281 -3.874 -14.337 1.00 97.19 73 GLY A O 1
ATOM 594 N N . LEU A 1 74 ? 17.815 -1.714 -14.231 1.00 98.31 74 LEU A N 1
ATOM 595 C CA . LEU A 1 74 ? 17.984 -1.581 -15.684 1.00 98.31 74 LEU A CA 1
ATOM 596 C C . LEU A 1 74 ? 19.305 -2.183 -16.185 1.00 98.31 74 LEU A C 1
ATOM 598 O O . LEU A 1 74 ? 19.367 -2.647 -17.331 1.00 98.31 74 LEU A O 1
ATOM 602 N N . LEU A 1 75 ? 20.336 -2.186 -15.336 1.00 98.25 75 LEU A N 1
ATOM 603 C CA . LEU A 1 75 ? 21.642 -2.788 -15.614 1.00 98.25 75 LEU A CA 1
ATOM 604 C C . LEU A 1 75 ? 21.675 -4.306 -15.358 1.00 98.25 75 LEU A C 1
ATOM 606 O O . LEU A 1 75 ? 22.594 -4.978 -15.831 1.00 98.25 75 LEU A O 1
ATOM 610 N N . SER A 1 76 ? 20.693 -4.869 -14.647 1.00 98.00 76 SER A N 1
ATOM 611 C CA . SER A 1 76 ? 20.642 -6.302 -14.348 1.00 98.00 76 SER A CA 1
ATOM 612 C C . SER A 1 76 ? 20.144 -7.156 -15.526 1.00 98.00 76 SER A C 1
ATOM 614 O O . SER A 1 76 ? 19.530 -6.680 -16.488 1.00 98.00 76 SER A O 1
ATOM 616 N N . SER A 1 77 ? 20.401 -8.466 -15.440 1.00 96.81 77 SER A N 1
ATOM 617 C CA . SER A 1 77 ? 19.842 -9.478 -16.342 1.00 96.81 77 SER A CA 1
ATOM 618 C C . SER A 1 77 ? 19.239 -10.622 -15.511 1.00 96.81 77 SER A C 1
ATOM 620 O O . SER A 1 77 ? 20.002 -11.361 -14.886 1.00 96.81 77 SER A O 1
ATOM 622 N N . PRO A 1 78 ? 17.900 -10.768 -15.459 1.00 96.19 78 PRO A N 1
ATOM 623 C CA . PRO A 1 78 ? 16.889 -9.975 -16.168 1.00 96.19 78 PRO A CA 1
ATOM 624 C C . PRO A 1 78 ? 16.767 -8.541 -15.629 1.00 96.19 78 PRO A C 1
ATOM 626 O O . PRO A 1 78 ? 17.203 -8.249 -14.517 1.00 96.19 78 PRO A O 1
ATOM 629 N N . LYS A 1 79 ? 16.153 -7.653 -16.420 1.00 98.38 79 LYS A N 1
ATOM 630 C CA . LYS A 1 79 ? 15.853 -6.282 -15.986 1.00 98.38 79 LYS A CA 1
ATOM 631 C C . LYS A 1 79 ? 14.721 -6.282 -14.972 1.00 98.38 79 LYS A C 1
ATOM 633 O O . LYS A 1 79 ? 13.755 -7.029 -15.131 1.00 98.38 79 LYS A O 1
ATOM 638 N N . THR A 1 80 ? 14.817 -5.409 -13.983 1.00 97.81 80 THR A N 1
ATOM 639 C CA . THR A 1 80 ? 13.794 -5.220 -12.953 1.00 97.81 80 THR A CA 1
ATOM 640 C C . THR A 1 80 ? 13.528 -3.735 -12.720 1.00 97.81 80 THR A C 1
ATOM 642 O O . THR A 1 80 ? 14.326 -2.874 -13.084 1.00 97.81 80 THR A O 1
ATOM 645 N N . LEU A 1 81 ? 12.372 -3.428 -12.133 1.00 97.06 81 LEU A N 1
ATOM 646 C CA . LEU A 1 81 ? 12.015 -2.098 -11.647 1.00 97.06 81 LEU A CA 1
ATOM 647 C C . LEU A 1 81 ? 11.317 -2.245 -10.288 1.00 97.06 81 LEU A C 1
ATOM 649 O O . LEU A 1 81 ? 10.606 -3.234 -10.083 1.00 97.06 81 LEU A O 1
ATOM 653 N N . PRO A 1 82 ? 11.485 -1.287 -9.361 1.00 93.75 82 PRO A N 1
ATOM 654 C CA . PRO A 1 82 ? 10.810 -1.343 -8.073 1.00 93.75 82 PRO A CA 1
ATOM 655 C C . PRO A 1 82 ? 9.300 -1.146 -8.238 1.00 93.75 82 PRO A C 1
ATOM 657 O O . PRO A 1 82 ? 8.849 -0.196 -8.879 1.00 93.75 82 PRO A O 1
ATOM 660 N N . ALA A 1 83 ? 8.510 -2.010 -7.595 1.00 92.81 83 ALA A N 1
ATOM 661 C CA . ALA A 1 83 ? 7.047 -1.952 -7.647 1.00 92.81 83 ALA A CA 1
ATOM 662 C C . ALA A 1 83 ? 6.475 -0.634 -7.098 1.00 92.81 83 ALA A C 1
ATOM 664 O O . ALA A 1 83 ? 5.371 -0.251 -7.476 1.00 92.81 83 ALA A O 1
ATOM 665 N N . LEU A 1 84 ? 7.233 0.092 -6.261 1.00 90.69 84 LEU A N 1
ATOM 666 C CA . LEU A 1 84 ? 6.819 1.394 -5.731 1.00 90.69 84 LEU A CA 1
ATOM 667 C C . LEU A 1 84 ? 6.477 2.402 -6.844 1.00 90.69 84 LEU A C 1
ATOM 669 O O . LEU A 1 84 ? 5.631 3.270 -6.650 1.00 90.69 84 LEU A O 1
ATOM 673 N N . LEU A 1 85 ? 7.072 2.254 -8.033 1.00 92.38 85 LEU A N 1
ATOM 674 C CA . LEU A 1 85 ? 6.782 3.109 -9.188 1.00 92.38 85 LEU A CA 1
ATOM 675 C C . LEU A 1 85 ? 5.327 3.005 -9.674 1.00 92.38 85 LEU A C 1
ATOM 677 O O . LEU A 1 85 ? 4.843 3.938 -10.312 1.00 92.38 85 LEU A O 1
ATOM 681 N N . PHE A 1 86 ? 4.611 1.923 -9.350 1.00 93.31 86 PHE A N 1
ATOM 682 C CA . PHE A 1 86 ? 3.186 1.783 -9.665 1.00 93.31 86 PHE A CA 1
ATOM 683 C C . PHE A 1 86 ? 2.272 2.621 -8.763 1.00 93.31 86 PHE A C 1
ATOM 685 O O . PHE A 1 86 ? 1.093 2.749 -9.072 1.00 93.31 86 PHE A O 1
ATOM 692 N N . TYR A 1 87 ? 2.790 3.219 -7.688 1.00 90.31 87 TYR A N 1
ATOM 693 C CA . TYR A 1 87 ? 2.001 4.005 -6.734 1.00 90.31 87 TYR A CA 1
ATOM 694 C C . TYR A 1 87 ? 2.215 5.518 -6.885 1.00 90.31 87 TYR A C 1
ATOM 696 O O . TYR A 1 87 ? 2.101 6.279 -5.928 1.00 90.31 87 TYR A O 1
ATOM 704 N N . SER A 1 88 ? 2.513 5.980 -8.103 1.00 90.81 88 SER A N 1
ATOM 705 C CA . SER A 1 88 ? 2.385 7.402 -8.440 1.00 90.81 88 SER A CA 1
ATOM 706 C C . SER A 1 88 ? 0.919 7.850 -8.357 1.00 90.81 88 SER A C 1
ATOM 708 O O . SER A 1 88 ? 0.011 7.022 -8.290 1.00 90.81 88 SER A O 1
ATOM 710 N N . THR A 1 89 ? 0.653 9.157 -8.425 1.00 93.69 89 THR A N 1
ATOM 711 C CA . THR A 1 89 ? -0.723 9.688 -8.442 1.00 93.69 89 THR A CA 1
ATOM 712 C C . THR A 1 89 ? -1.602 9.007 -9.495 1.00 93.69 89 THR A C 1
ATOM 714 O O . THR A 1 89 ? -2.724 8.604 -9.200 1.00 93.69 89 THR A O 1
ATOM 717 N N . GLU A 1 90 ? -1.094 8.844 -10.718 1.00 96.00 90 GLU A N 1
ATOM 718 C CA . GLU A 1 90 ? -1.815 8.154 -11.794 1.00 96.00 90 GLU A CA 1
ATOM 719 C C . GLU A 1 90 ? -1.883 6.647 -11.541 1.00 96.00 90 GLU A C 1
ATOM 721 O O . GLU A 1 90 ? -2.934 6.028 -11.713 1.00 96.00 90 GLU A O 1
ATOM 726 N N . GLY A 1 91 ? -0.781 6.056 -11.079 1.00 95.25 91 GLY A N 1
ATOM 727 C CA . GLY A 1 91 ? -0.704 4.634 -10.770 1.00 95.25 91 GLY A CA 1
ATOM 728 C C . GLY A 1 91 ? -1.733 4.194 -9.724 1.00 95.25 91 GLY A C 1
ATOM 729 O O . GLY A 1 91 ? -2.446 3.215 -9.939 1.00 95.25 91 GLY A O 1
ATOM 730 N N . 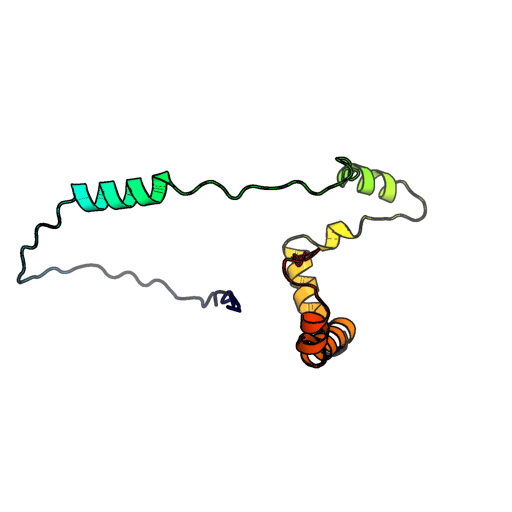ILE A 1 92 ? -1.928 4.985 -8.664 1.00 94.31 92 ILE A N 1
ATOM 731 C CA . ILE A 1 92 ? -2.964 4.753 -7.647 1.00 94.31 92 ILE A CA 1
ATOM 732 C C . ILE A 1 92 ? -4.369 4.857 -8.253 1.00 94.31 92 ILE A C 1
ATOM 734 O O . ILE A 1 92 ? -5.238 4.053 -7.926 1.00 94.31 92 ILE A O 1
ATOM 738 N N . GLN A 1 93 ? -4.622 5.797 -9.168 1.00 95.81 93 GLN A N 1
ATOM 739 C CA . GLN A 1 93 ? -5.926 5.885 -9.842 1.00 95.81 93 GLN A CA 1
ATOM 740 C C . GLN A 1 93 ? -6.209 4.642 -10.695 1.00 95.81 93 GLN A C 1
ATOM 742 O O . GLN A 1 93 ? -7.331 4.123 -10.690 1.00 95.81 93 GLN A O 1
ATOM 747 N N . HIS A 1 94 ? -5.196 4.144 -11.406 1.00 96.25 94 HIS A N 1
ATOM 748 C CA . HIS A 1 94 ? -5.296 2.900 -12.165 1.00 96.25 94 HIS A CA 1
ATOM 749 C C . HIS A 1 94 ? -5.514 1.694 -11.252 1.00 96.25 94 HIS A C 1
ATOM 751 O O . HIS A 1 94 ? -6.414 0.896 -11.519 1.00 96.25 94 HIS A O 1
ATOM 757 N N . TRP A 1 95 ? -4.760 1.597 -10.156 1.00 94.75 95 TRP A N 1
ATOM 758 C CA . TRP A 1 95 ? -4.929 0.562 -9.139 1.00 94.75 95 TRP A CA 1
ATOM 759 C C . TRP A 1 95 ? -6.328 0.581 -8.523 1.00 94.75 95 TRP A C 1
ATOM 761 O O . TRP A 1 95 ? -6.970 -0.461 -8.413 1.00 94.75 95 TRP A O 1
ATOM 771 N N . ASN A 1 96 ? -6.849 1.760 -8.183 1.00 93.94 96 ASN A N 1
ATOM 772 C CA . ASN A 1 96 ? -8.199 1.905 -7.648 1.00 93.94 96 ASN A CA 1
ATOM 773 C C . ASN A 1 96 ? -9.235 1.386 -8.643 1.00 93.94 96 ASN A C 1
ATOM 775 O O . ASN A 1 96 ? -10.094 0.597 -8.269 1.00 93.94 96 ASN A O 1
ATOM 779 N N . ARG A 1 97 ? -9.133 1.746 -9.926 1.00 96.56 97 ARG A N 1
ATOM 780 C CA . ARG A 1 97 ? -10.045 1.209 -10.945 1.00 96.56 97 ARG A CA 1
ATOM 781 C C . ARG A 1 97 ? -9.921 -0.310 -11.084 1.00 96.56 97 ARG A C 1
ATOM 783 O O . ARG A 1 97 ? -10.938 -0.991 -11.129 1.00 96.56 97 ARG A O 1
ATOM 790 N N . HIS A 1 98 ? -8.693 -0.821 -11.153 1.00 96.12 98 HIS A N 1
ATOM 791 C CA . HIS A 1 98 ? -8.423 -2.245 -11.335 1.00 96.12 98 HIS A CA 1
ATOM 792 C C . HIS A 1 98 ? -8.921 -3.082 -10.153 1.00 96.12 98 HIS A C 1
ATOM 794 O O . HIS A 1 98 ? -9.622 -4.064 -10.351 1.00 96.12 98 HIS A O 1
ATOM 800 N N . SER A 1 99 ? -8.637 -2.653 -8.924 1.00 95.62 99 SER A N 1
ATOM 801 C CA . SER A 1 99 ? -9.019 -3.381 -7.712 1.00 95.62 99 SER A CA 1
ATOM 802 C C . SER A 1 99 ? -10.532 -3.429 -7.466 1.00 95.62 99 SER A C 1
ATOM 804 O O . SER A 1 99 ? -11.003 -4.277 -6.714 1.00 95.62 99 SER A O 1
ATOM 806 N N . HIS A 1 100 ? -11.307 -2.542 -8.099 1.00 96.38 100 HIS A N 1
ATOM 807 C CA . HIS A 1 100 ? -12.774 -2.566 -8.076 1.00 96.38 100 HIS A CA 1
ATOM 808 C C . HIS A 1 100 ? -13.390 -3.390 -9.218 1.00 96.38 100 HIS A C 1
ATOM 810 O O . HIS A 1 100 ? -14.611 -3.536 -9.257 1.00 96.38 100 HIS A O 1
ATOM 816 N N . ALA A 1 101 ? -12.591 -3.896 -10.161 1.00 97.31 101 ALA A N 1
ATOM 817 C CA . ALA A 1 101 ? -13.100 -4.740 -11.235 1.00 97.31 101 ALA A CA 1
ATOM 818 C C . ALA A 1 101 ? -13.604 -6.074 -10.666 1.00 97.31 101 ALA A C 1
ATOM 820 O O . ALA A 1 101 ? -12.986 -6.649 -9.774 1.00 97.31 101 ALA A O 1
ATOM 821 N N . SER A 1 102 ? -14.731 -6.574 -11.175 1.00 94.88 102 SER A N 1
ATOM 822 C CA . SER A 1 102 ? -15.408 -7.756 -10.617 1.00 94.88 102 SER A CA 1
ATOM 823 C C . SER A 1 102 ? -14.580 -9.042 -10.680 1.00 94.88 102 SER A C 1
ATOM 825 O O . SER A 1 102 ? -14.830 -9.969 -9.919 1.00 94.88 102 SER A O 1
ATOM 827 N N . ASP A 1 103 ? -13.621 -9.118 -11.600 1.00 95.38 103 ASP A N 1
ATOM 828 C CA . ASP A 1 103 ? -12.687 -10.233 -11.762 1.00 95.38 103 ASP A CA 1
ATOM 829 C C . ASP A 1 103 ? -11.463 -10.135 -10.832 1.00 95.38 103 ASP A C 1
ATOM 831 O O . ASP A 1 103 ? -10.773 -11.131 -10.607 1.00 95.38 103 ASP A O 1
ATOM 835 N N . PHE A 1 104 ? -11.224 -8.972 -10.219 1.00 96.94 104 PHE A N 1
ATOM 836 C CA . PHE A 1 104 ? -10.209 -8.790 -9.189 1.00 96.94 104 PHE A CA 1
ATOM 837 C C . PHE A 1 104 ? -10.771 -9.148 -7.806 1.00 96.94 104 PHE A C 1
ATOM 839 O O . PHE A 1 104 ? -11.118 -8.293 -6.986 1.00 96.94 104 PHE A O 1
ATOM 846 N N . TYR A 1 105 ? -10.869 -10.445 -7.521 1.00 97.12 105 TYR A N 1
ATOM 847 C CA . TYR A 1 105 ? -11.447 -10.935 -6.265 1.00 97.12 105 TYR A CA 1
ATOM 848 C C . TYR A 1 105 ? -10.753 -10.468 -4.961 1.00 97.12 105 TYR A C 1
ATOM 850 O O . TYR A 1 105 ? -11.481 -10.296 -3.982 1.00 97.12 105 TYR A O 1
ATOM 858 N N . PRO A 1 106 ? -9.420 -10.220 -4.876 1.00 97.56 106 PRO A N 1
ATOM 859 C CA . PRO A 1 106 ? -8.757 -10.026 -3.579 1.00 97.56 106 PRO A CA 1
ATOM 860 C C . PRO A 1 106 ? -9.357 -8.907 -2.724 1.00 97.56 106 PRO A C 1
ATOM 862 O O . PRO A 1 106 ? -9.607 -9.101 -1.537 1.00 97.56 106 PRO A O 1
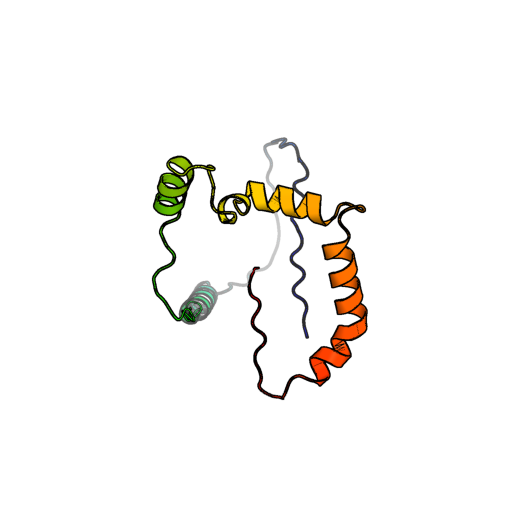ATOM 865 N N . ARG A 1 107 ? -9.667 -7.760 -3.339 1.00 95.12 107 ARG A N 1
ATOM 866 C CA . ARG A 1 107 ? -10.290 -6.632 -2.636 1.00 95.12 107 ARG A CA 1
ATOM 867 C C . ARG A 1 107 ? -11.714 -6.952 -2.167 1.00 95.12 107 ARG A C 1
ATOM 869 O O . ARG A 1 107 ? -12.132 -6.501 -1.105 1.00 95.12 107 ARG A O 1
ATOM 876 N N . HIS A 1 108 ? -12.478 -7.687 -2.973 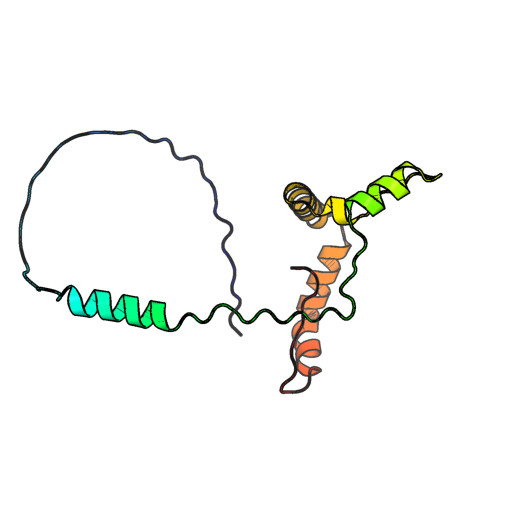1.00 96.56 108 HIS A N 1
ATOM 877 C CA . HIS A 1 108 ? -13.868 -8.025 -2.667 1.00 96.56 108 HIS A CA 1
ATOM 878 C C . HIS A 1 108 ? -13.951 -8.959 -1.459 1.00 96.56 108 HIS A C 1
ATOM 880 O O . HIS A 1 108 ? -14.713 -8.687 -0.530 1.00 96.56 108 HIS A O 1
ATOM 886 N N . GLU A 1 109 ? -13.116 -9.998 -1.447 1.00 98.00 109 GLU A N 1
ATOM 887 C CA . GLU A 1 109 ? -13.037 -10.954 -0.341 1.00 98.00 109 GLU A CA 1
ATOM 888 C C . GLU A 1 109 ? -12.540 -10.292 0.947 1.00 98.00 109 GLU A C 1
ATOM 890 O O . GLU A 1 109 ? -13.133 -10.491 2.006 1.00 98.00 109 GLU A O 1
ATOM 895 N N . GLU A 1 110 ? -11.510 -9.441 0.870 1.00 97.12 110 GLU A N 1
ATOM 896 C CA . GLU A 1 110 ? -11.021 -8.697 2.036 1.00 97.12 110 GLU A CA 1
ATOM 897 C C . GLU A 1 110 ? -12.127 -7.835 2.660 1.00 97.12 110 GLU A C 1
ATOM 899 O O . GLU A 1 110 ? -12.373 -7.911 3.865 1.00 97.12 110 GLU A O 1
ATOM 904 N N . ILE A 1 111 ? -12.851 -7.059 1.846 1.00 96.69 111 ILE A N 1
ATOM 905 C CA . ILE A 1 111 ? -13.963 -6.230 2.329 1.00 96.69 111 ILE A CA 1
ATOM 906 C C . ILE A 1 111 ? -15.060 -7.088 2.964 1.00 96.69 111 ILE A C 1
ATOM 908 O O . ILE A 1 111 ? -15.630 -6.680 3.980 1.00 96.69 111 ILE A O 1
ATOM 912 N N . GLN A 1 112 ? -15.382 -8.243 2.378 1.00 98.12 112 GLN A N 1
ATOM 913 C CA . GLN A 1 112 ? -16.408 -9.135 2.914 1.00 98.12 112 GLN A CA 1
ATOM 914 C C . GLN A 1 112 ? -15.996 -9.688 4.284 1.00 98.12 112 GLN A C 1
ATOM 916 O O . GLN A 1 112 ? -16.751 -9.559 5.247 1.00 98.12 112 GLN A O 1
ATOM 921 N N . ILE A 1 113 ? -14.767 -10.194 4.406 1.00 98.25 113 ILE A N 1
ATOM 922 C CA . ILE A 1 113 ? -14.219 -10.696 5.672 1.00 98.25 113 ILE A CA 1
ATOM 923 C C . ILE A 1 113 ? -14.199 -9.589 6.730 1.00 98.25 113 ILE A C 1
ATOM 925 O O . ILE A 1 113 ? -14.644 -9.812 7.856 1.00 98.25 113 ILE A O 1
ATOM 929 N N . LEU A 1 114 ? -13.728 -8.388 6.378 1.00 97.50 114 LEU A N 1
ATOM 930 C CA . LEU A 1 114 ? -13.681 -7.261 7.309 1.00 97.50 114 LEU A CA 1
ATOM 931 C C . LEU A 1 114 ? -15.081 -6.869 7.787 1.00 97.50 114 LEU A C 1
ATOM 933 O O . LEU A 1 114 ? -15.262 -6.627 8.975 1.00 97.50 114 LEU A O 1
ATOM 937 N N . LYS A 1 115 ? -16.091 -6.852 6.910 1.00 97.88 115 LYS A N 1
ATOM 938 C CA . LYS A 1 115 ? -17.482 -6.585 7.315 1.00 97.88 115 LYS A CA 1
ATOM 939 C C . LYS A 1 115 ? -18.023 -7.650 8.263 1.00 97.88 115 LYS A C 1
ATOM 941 O O . LYS A 1 115 ? -18.656 -7.300 9.256 1.00 97.88 115 LYS A O 1
ATOM 946 N N . ASP A 1 116 ? -17.748 -8.917 7.976 1.00 98.56 116 ASP A N 1
ATOM 947 C CA . ASP A 1 116 ? -18.287 -10.041 8.743 1.00 98.56 116 ASP A CA 1
ATOM 948 C C . ASP A 1 116 ? -17.580 -10.230 10.091 1.00 98.56 116 ASP A C 1
ATOM 950 O O . ASP A 1 116 ? -18.181 -10.743 11.035 1.00 98.56 116 ASP A O 1
ATOM 954 N N . LYS A 1 117 ? -16.302 -9.840 10.188 1.00 98.19 117 LYS A N 1
ATOM 955 C CA . LYS A 1 117 ? -15.435 -10.112 11.347 1.00 98.19 117 LYS A CA 1
ATOM 956 C C . LYS A 1 117 ? -14.978 -8.878 12.115 1.00 98.19 117 LYS A C 1
ATOM 958 O O . LYS A 1 117 ? -14.355 -9.044 13.161 1.00 98.19 117 LYS A O 1
ATOM 963 N N . ALA A 1 118 ? -15.313 -7.662 11.675 1.00 97.00 118 ALA A N 1
ATOM 964 C CA . ALA A 1 118 ? -14.863 -6.426 12.324 1.00 97.00 118 ALA A CA 1
ATOM 965 C C . ALA A 1 118 ? -15.139 -6.398 13.834 1.00 97.00 118 ALA A C 1
ATOM 967 O O . ALA A 1 118 ? -14.264 -6.007 14.602 1.00 97.00 118 ALA A O 1
ATOM 968 N N . THR A 1 119 ? -16.332 -6.814 14.272 1.00 97.44 119 THR A N 1
ATOM 969 C CA . THR A 1 119 ? -16.691 -6.813 15.698 1.00 97.44 119 THR A CA 1
ATOM 970 C C . THR A 1 119 ? -15.848 -7.799 16.502 1.00 97.44 119 THR A C 1
ATOM 972 O O . THR A 1 119 ? -15.320 -7.422 17.545 1.00 97.44 119 THR A O 1
ATOM 975 N N . ASP A 1 120 ? -15.669 -9.022 16.000 1.00 98.12 120 ASP A N 1
ATOM 976 C CA . ASP A 1 120 ? -14.863 -10.055 16.660 1.00 98.12 120 ASP A CA 1
ATOM 977 C C . ASP A 1 120 ? -13.389 -9.628 16.743 1.00 98.12 120 ASP A C 1
ATOM 979 O O . ASP A 1 120 ? -12.752 -9.745 17.792 1.00 98.12 120 ASP A O 1
ATOM 983 N N . MET A 1 121 ? -12.855 -9.065 15.653 1.00 96.62 121 MET A N 1
ATOM 984 C CA . MET A 1 121 ? -11.494 -8.528 15.607 1.00 96.62 121 MET A CA 1
ATOM 985 C C . MET A 1 121 ? -11.324 -7.387 16.611 1.00 96.62 121 MET A C 1
ATOM 987 O O . MET A 1 121 ? -10.376 -7.407 17.392 1.00 96.62 121 MET A O 1
ATOM 991 N N . ALA A 1 122 ? -12.257 -6.431 16.649 1.00 95.38 122 ALA A N 1
ATOM 992 C CA . ALA A 1 122 ? -12.212 -5.313 17.588 1.00 95.38 122 ALA A CA 1
ATOM 993 C C . ALA A 1 122 ? -12.294 -5.777 19.051 1.00 95.38 122 ALA A C 1
ATOM 995 O O . ALA A 1 122 ? -11.550 -5.268 19.884 1.00 95.38 122 ALA A O 1
ATOM 996 N N . ALA A 1 123 ? -13.135 -6.768 19.359 1.00 96.88 123 ALA A N 1
ATOM 997 C CA . ALA A 1 123 ? -13.258 -7.329 20.706 1.00 96.88 123 ALA A CA 1
ATOM 998 C C . ALA A 1 123 ? -11.987 -8.060 21.181 1.00 96.88 123 ALA A C 1
ATOM 1000 O O . ALA A 1 123 ? -11.779 -8.207 22.383 1.00 96.88 123 ALA A O 1
ATOM 1001 N N . SER A 1 124 ? -11.135 -8.515 20.255 1.00 96.75 124 SER A N 1
ATOM 1002 C CA . SER A 1 124 ? -9.856 -9.158 20.585 1.00 96.75 124 SER A CA 1
ATOM 1003 C C . SER A 1 124 ? -8.719 -8.175 20.898 1.00 96.75 124 SER A C 1
ATOM 1005 O O . SER A 1 124 ? -7.671 -8.585 21.399 1.00 96.75 124 SER A O 1
ATOM 1007 N N . ILE A 1 125 ? -8.905 -6.884 20.605 1.00 96.12 125 ILE A N 1
ATOM 1008 C CA . ILE A 1 125 ? -7.901 -5.845 20.844 1.00 96.12 125 ILE A CA 1
ATOM 1009 C C . ILE A 1 125 ? -8.005 -5.381 22.299 1.00 96.12 125 ILE A C 1
ATOM 1011 O O . ILE A 1 125 ? -9.068 -4.973 22.754 1.00 96.12 125 ILE A O 1
ATOM 1015 N N . ALA A 1 126 ? -6.889 -5.418 23.030 1.00 97.00 126 ALA A N 1
ATOM 1016 C CA . ALA A 1 126 ? -6.847 -4.984 24.423 1.00 97.00 126 ALA A CA 1
ATOM 1017 C C . ALA A 1 126 ? -7.117 -3.477 24.568 1.00 97.00 126 ALA A C 1
ATOM 1019 O O . ALA A 1 126 ? -6.658 -2.669 23.753 1.00 97.00 126 ALA A O 1
ATOM 1020 N N . ASP A 1 127 ? -7.788 -3.094 25.654 1.00 94.69 127 ASP A N 1
ATOM 1021 C CA . ASP A 1 127 ? -8.031 -1.690 25.985 1.00 94.69 127 ASP A CA 1
ATOM 1022 C C . ASP A 1 127 ? -6.723 -0.887 26.049 1.00 94.69 127 ASP A C 1
ATOM 1024 O O . ASP A 1 127 ? -5.691 -1.357 26.531 1.00 94.69 127 ASP A O 1
ATOM 1028 N N . GLY A 1 128 ? -6.764 0.351 25.549 1.00 94.06 128 GLY A N 1
ATOM 1029 C CA . GLY A 1 128 ? -5.593 1.232 25.483 1.00 94.06 128 GLY A CA 1
ATOM 1030 C C . GLY A 1 128 ? -4.610 0.921 24.347 1.00 94.06 128 GLY A C 1
ATOM 1031 O O . GLY A 1 128 ? -3.573 1.578 24.257 1.00 94.06 128 GLY A O 1
ATOM 1032 N N . SER A 1 129 ? -4.922 -0.037 23.468 1.00 95.38 129 SER A N 1
ATOM 1033 C CA . SER A 1 129 ? -4.127 -0.310 22.263 1.00 95.38 129 SER A CA 1
ATOM 1034 C C . SER A 1 129 ? -4.302 0.765 21.182 1.00 95.38 129 SER A C 1
ATOM 1036 O O . SER A 1 129 ? -5.268 1.529 21.173 1.00 95.38 129 SER A O 1
ATOM 1038 N N . VAL A 1 130 ? -3.373 0.784 20.222 1.00 90.62 130 VAL A N 1
ATOM 1039 C CA . VAL A 1 130 ? -3.401 1.653 19.037 1.00 90.62 130 VAL A CA 1
ATOM 1040 C C . VAL A 1 130 ? -3.494 0.791 17.781 1.00 90.62 130 VAL A C 1
ATOM 1042 O O . VAL A 1 130 ? -2.773 -0.196 17.652 1.00 90.62 130 VAL A O 1
ATOM 1045 N N . VAL A 1 131 ? -4.357 1.185 16.844 1.00 89.50 131 VAL A N 1
ATOM 1046 C CA . VAL A 1 131 ? -4.416 0.596 15.501 1.00 89.50 131 VAL A CA 1
ATOM 1047 C C . VAL A 1 131 ? -3.506 1.400 14.580 1.00 89.50 131 VAL A C 1
ATOM 1049 O O . VAL A 1 131 ? -3.632 2.621 14.499 1.00 89.50 131 VAL A O 1
ATOM 1052 N N . VAL A 1 132 ? -2.593 0.713 13.896 1.00 88.81 132 VAL A N 1
ATOM 1053 C CA . VAL A 1 132 ? -1.677 1.309 12.918 1.00 88.81 132 VAL A CA 1
ATOM 1054 C C . VAL A 1 132 ? -2.034 0.767 11.540 1.00 88.81 132 VAL A C 1
ATOM 1056 O O . VAL A 1 132 ? -2.004 -0.443 11.336 1.00 88.81 132 VAL A O 1
ATOM 1059 N N . ASP A 1 133 ? -2.368 1.666 10.617 1.00 89.00 133 ASP A N 1
ATOM 1060 C CA . ASP A 1 133 ? -2.621 1.347 9.212 1.00 89.00 133 ASP A CA 1
ATOM 1061 C C . ASP A 1 133 ? -1.347 1.577 8.385 1.00 89.00 133 ASP A C 1
ATOM 1063 O O . ASP A 1 133 ? -0.696 2.618 8.506 1.00 89.00 133 ASP A O 1
ATOM 1067 N N . LEU A 1 134 ? -0.964 0.586 7.580 1.00 86.75 134 LEU A N 1
ATOM 1068 C CA . LEU A 1 134 ? 0.277 0.574 6.805 1.00 86.75 134 LEU A CA 1
ATOM 1069 C C . LEU A 1 134 ? -0.046 0.586 5.305 1.00 86.75 134 LEU A C 1
ATOM 1071 O O . LEU A 1 134 ? 0.063 -0.440 4.638 1.00 86.75 134 LEU A O 1
ATOM 1075 N N . GLY A 1 135 ? -0.405 1.763 4.784 1.00 78.06 135 GLY A N 1
ATOM 1076 C CA . GLY A 1 135 ? -0.652 1.983 3.353 1.00 78.06 135 GLY A CA 1
ATOM 1077 C C . GLY A 1 135 ? -1.969 2.703 3.058 1.00 78.06 135 GLY A C 1
ATOM 1078 O O . GLY A 1 135 ? -2.880 2.098 2.500 1.00 78.06 135 GLY A O 1
ATOM 1079 N N . SER A 1 136 ? -2.038 3.993 3.409 1.00 60.44 136 SER A N 1
ATOM 1080 C CA . SER A 1 136 ? -3.207 4.882 3.268 1.00 60.44 136 SER A CA 1
ATOM 1081 C C . SER A 1 136 ? -3.191 5.752 2.014 1.00 60.44 136 SER A C 1
ATOM 1083 O O . SER A 1 136 ? -2.097 6.301 1.736 1.00 60.44 136 SER A O 1
#

Foldseek 3Di:
DDDPDDDDDDPDDDDDDDDDDDDDDDDDDDDPPPPVVVVVVVCVVVVPCDPPPDDDPDPDPDDDPQVVQQVVQCPDVVRDHDPVVCPDPVSVVVVVVVCPDPVNCPNVVVVVCCVVCVVVVVVPDDPPDDDDDDDD